Protein AF-A0A4R7T769-F1 (afdb_monomer)

Radius of gyration: 32.28 Å; Cα contacts (8 Å, |Δi|>4): 51; chains: 1; bounding box: 87×48×49 Å

Mean predicted aligned error: 17.09 Å

Structure (mmCIF, N/CA/C/O backbone):
data_AF-A0A4R7T769-F1
#
_entry.id   AF-A0A4R7T769-F1
#
loop_
_atom_site.group_PDB
_atom_site.id
_atom_site.type_symbol
_atom_site.label_atom_id
_atom_site.label_alt_id
_atom_site.label_comp_id
_atom_site.label_asym_id
_atom_site.label_entity_id
_atom_site.label_seq_id
_atom_site.pdbx_PDB_ins_code
_atom_site.Cartn_x
_atom_site.Cartn_y
_atom_site.Cartn_z
_atom_site.occupancy
_atom_site.B_iso_or_equiv
_atom_site.auth_seq_id
_atom_site.auth_comp_id
_atom_site.auth_asym_id
_atom_site.auth_atom_id
_atom_site.pdbx_PDB_model_num
ATOM 1 N N . MET A 1 1 ? -27.543 -17.476 -22.625 1.00 41.81 1 MET A N 1
ATOM 2 C CA . MET A 1 1 ? -28.965 -17.082 -22.550 1.00 41.81 1 MET A CA 1
ATOM 3 C C . MET A 1 1 ? -29.740 -18.233 -21.939 1.00 41.81 1 MET A C 1
ATOM 5 O O . MET A 1 1 ? -29.904 -19.242 -22.608 1.00 41.81 1 MET A O 1
ATOM 9 N N . THR A 1 2 ? -30.211 -18.086 -20.705 1.00 41.41 2 THR A N 1
ATOM 10 C CA . THR A 1 2 ? -31.166 -19.027 -20.103 1.00 41.41 2 THR A CA 1
ATOM 11 C C . THR A 1 2 ? -32.276 -18.185 -19.485 1.00 41.41 2 THR A C 1
ATOM 13 O O . THR A 1 2 ? -32.009 -17.307 -18.665 1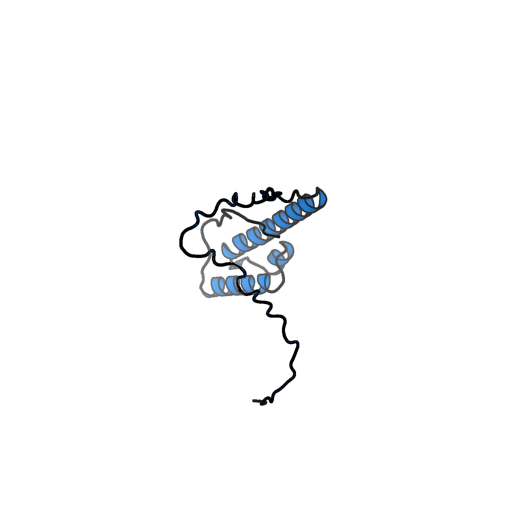.00 41.41 2 THR A O 1
ATOM 16 N N . ARG A 1 3 ? -33.495 -18.351 -20.007 1.00 40.78 3 ARG A N 1
ATOM 17 C CA . ARG A 1 3 ? -34.687 -17.545 -19.704 1.00 40.78 3 ARG A CA 1
ATOM 18 C C . ARG A 1 3 ? -35.350 -18.016 -18.398 1.00 40.78 3 ARG A C 1
ATOM 20 O O . ARG A 1 3 ? -35.393 -19.212 -18.137 1.00 40.78 3 ARG A O 1
ATOM 27 N N . ARG A 1 4 ? -35.886 -17.063 -17.622 1.00 46.41 4 ARG A N 1
ATOM 28 C CA . ARG A 1 4 ? -36.821 -17.256 -16.483 1.00 46.41 4 ARG A CA 1
ATOM 29 C C . ARG A 1 4 ? -38.211 -17.717 -16.965 1.00 46.41 4 ARG A C 1
ATOM 31 O O . ARG A 1 4 ? -38.523 -17.486 -18.135 1.00 46.41 4 ARG A O 1
ATOM 38 N N . PRO A 1 5 ? -39.049 -18.308 -16.086 1.00 51.78 5 PRO A N 1
ATOM 39 C CA . PRO A 1 5 ? -40.203 -17.589 -15.469 1.00 51.78 5 PRO A CA 1
ATOM 40 C C . PRO A 1 5 ? -40.367 -17.913 -13.951 1.00 51.78 5 PRO A C 1
ATOM 42 O O . PRO A 1 5 ? -39.934 -18.973 -13.524 1.00 51.78 5 PRO A O 1
ATOM 45 N N . LEU A 1 6 ? -40.718 -16.996 -13.026 1.00 48.78 6 LEU A N 1
ATOM 46 C CA . LEU A 1 6 ? -41.958 -16.236 -12.694 1.00 48.78 6 LEU A CA 1
ATOM 47 C C . LEU A 1 6 ? -42.895 -16.904 -11.642 1.00 48.78 6 LEU A C 1
ATOM 49 O O . LEU A 1 6 ? -43.434 -17.968 -11.909 1.00 48.78 6 LEU A O 1
ATOM 53 N N . LEU A 1 7 ? -43.167 -16.132 -10.562 1.00 46.25 7 LEU A N 1
ATOM 54 C CA . LEU A 1 7 ? -44.426 -15.984 -9.771 1.00 46.25 7 LEU A CA 1
ATOM 55 C C . LEU A 1 7 ? -44.833 -17.121 -8.799 1.00 46.25 7 LEU A C 1
ATOM 57 O O . LEU A 1 7 ? -44.604 -18.278 -9.095 1.00 46.25 7 LEU A O 1
ATOM 61 N N . ALA A 1 8 ? -45.503 -16.921 -7.652 1.00 38.78 8 ALA A N 1
ATOM 62 C CA . ALA A 1 8 ? -45.973 -15.770 -6.860 1.00 38.78 8 ALA A CA 1
ATOM 63 C C . ALA A 1 8 ? -46.603 -16.294 -5.539 1.00 38.78 8 ALA A C 1
ATOM 65 O O . ALA A 1 8 ? -47.043 -17.438 -5.516 1.00 38.78 8 ALA A O 1
ATOM 66 N N . ALA A 1 9 ? -46.697 -15.448 -4.499 1.00 40.00 9 ALA A N 1
ATOM 67 C CA . ALA A 1 9 ? -47.784 -15.344 -3.490 1.00 40.00 9 ALA A CA 1
ATOM 68 C C . ALA A 1 9 ? -47.310 -14.349 -2.395 1.00 40.00 9 ALA A C 1
ATOM 70 O O . ALA A 1 9 ? -46.237 -14.551 -1.840 1.00 40.00 9 ALA A O 1
ATOM 71 N N . ALA A 1 10 ? -47.886 -13.153 -2.174 1.00 38.09 10 ALA A N 1
ATOM 72 C CA . ALA A 1 10 ? -49.229 -12.830 -1.643 1.00 38.09 10 ALA A CA 1
ATOM 73 C C . ALA A 1 10 ? -49.473 -13.531 -0.285 1.00 38.09 10 ALA A C 1
ATOM 75 O O . ALA A 1 10 ? -49.272 -14.730 -0.199 1.00 38.09 10 ALA A O 1
ATOM 76 N N . ALA A 1 11 ? -49.905 -12.928 0.823 1.00 42.16 11 ALA A N 1
ATOM 77 C CA . ALA A 1 11 ? -50.527 -11.647 1.147 1.00 42.16 11 ALA A CA 1
ATOM 78 C C . ALA A 1 11 ? -50.520 -11.488 2.689 1.00 42.16 11 ALA A C 1
ATOM 80 O O . ALA A 1 11 ? -50.334 -12.486 3.375 1.00 42.16 11 ALA A O 1
ATOM 81 N N . LEU A 1 12 ? -50.769 -10.279 3.211 1.00 38.53 12 LEU A N 1
ATOM 82 C CA . LEU A 1 12 ? -51.381 -9.960 4.524 1.00 38.53 12 LEU A CA 1
ATOM 83 C C . LEU A 1 12 ? -51.547 -8.419 4.549 1.00 38.53 12 LEU A C 1
ATOM 85 O O . LEU A 1 12 ? -50.619 -7.691 4.877 1.00 38.53 12 LEU A O 1
ATOM 89 N N . SER A 1 13 ? -52.525 -7.844 3.849 1.00 39.16 13 SER A N 1
ATOM 90 C CA . SER A 1 13 ? -53.910 -7.596 4.286 1.00 39.16 13 SER A CA 1
ATOM 91 C C . SER A 1 13 ? -54.049 -6.833 5.613 1.00 39.16 13 SER A C 1
ATOM 93 O O . SER A 1 13 ? -54.017 -7.421 6.682 1.00 39.16 13 SER A O 1
ATOM 95 N N . ALA A 1 14 ? -54.311 -5.529 5.450 1.00 44.12 14 ALA A N 1
ATOM 96 C CA . ALA A 1 14 ? -55.322 -4.718 6.136 1.00 44.12 14 ALA A CA 1
ATOM 97 C C . ALA A 1 14 ? -55.261 -4.530 7.664 1.00 44.12 14 ALA A C 1
ATOM 99 O O . ALA A 1 14 ? -55.584 -5.430 8.424 1.00 44.12 14 ALA A O 1
ATOM 100 N N . LEU A 1 15 ? -55.074 -3.269 8.075 1.00 47.72 15 LEU A N 1
ATOM 101 C CA . LEU A 1 15 ? -55.972 -2.584 9.017 1.00 47.72 15 LEU A CA 1
ATOM 102 C C . LEU A 1 15 ? -55.845 -1.064 8.828 1.00 47.72 15 LEU A C 1
ATOM 104 O O . LEU A 1 15 ? -55.078 -0.368 9.485 1.00 47.72 15 LEU A O 1
ATOM 108 N N . LEU A 1 16 ? -56.615 -0.562 7.860 1.00 49.88 16 LEU A N 1
ATOM 109 C CA . LEU A 1 16 ? -57.055 0.826 7.811 1.00 49.88 16 LEU A CA 1
ATOM 110 C C . LEU A 1 16 ? -58.120 1.005 8.896 1.00 49.88 16 LEU A C 1
ATOM 112 O O . LEU A 1 16 ? -59.242 0.534 8.737 1.00 49.88 16 LEU A O 1
ATOM 116 N N . THR A 1 17 ? -57.800 1.726 9.964 1.00 53.75 17 THR A N 1
ATOM 117 C CA . THR A 1 17 ? -58.817 2.396 10.782 1.00 53.75 17 THR A CA 1
ATOM 118 C C . THR A 1 17 ? -58.574 3.890 10.699 1.00 53.75 17 THR A C 1
ATOM 120 O O . THR A 1 17 ? -57.984 4.507 11.582 1.00 53.75 17 THR A O 1
ATOM 123 N N . LEU A 1 18 ? -59.029 4.461 9.585 1.00 41.00 18 LEU A N 1
ATOM 124 C CA . LEU A 1 18 ? -59.339 5.876 9.483 1.00 41.00 18 LEU A CA 1
ATOM 125 C C . LEU A 1 18 ? -60.549 6.112 10.398 1.00 41.00 18 LEU A C 1
ATOM 127 O O . LEU A 1 18 ? -61.693 5.932 9.983 1.00 41.00 18 LEU A O 1
ATOM 131 N N . THR A 1 19 ? -60.310 6.424 11.671 1.00 48.88 19 THR A N 1
ATOM 132 C CA . THR A 1 19 ? -61.377 6.892 12.557 1.00 48.88 19 THR A CA 1
ATOM 133 C C . THR A 1 19 ? -61.815 8.256 12.047 1.00 48.88 19 THR A C 1
ATOM 135 O O . THR A 1 19 ? -61.151 9.270 12.264 1.00 48.88 19 THR A O 1
ATOM 138 N N . ALA A 1 20 ? -62.906 8.237 11.288 1.00 43.34 20 ALA A N 1
ATOM 139 C CA . ALA A 1 20 ? -63.618 9.408 10.832 1.00 43.34 20 ALA A CA 1
ATOM 140 C C . ALA A 1 20 ? -63.965 10.318 12.017 1.00 43.34 20 ALA A C 1
ATOM 142 O O . ALA A 1 20 ? -64.335 9.864 13.100 1.00 43.34 20 ALA A O 1
ATOM 143 N N . CYS A 1 21 ? -63.828 11.614 11.763 1.00 40.50 21 CYS A N 1
ATOM 144 C CA . CYS A 1 21 ? -64.146 12.729 12.632 1.00 40.50 21 CYS A CA 1
ATOM 145 C C . CYS A 1 21 ? -65.509 12.565 13.320 1.00 40.50 21 CYS A C 1
ATOM 147 O O . CYS A 1 21 ? -66.554 12.732 12.692 1.00 40.50 21 CYS A O 1
ATOM 149 N N . THR A 1 22 ? -65.516 12.324 14.628 1.00 49.84 22 THR A N 1
ATOM 150 C CA . THR A 1 22 ? -66.691 12.597 15.456 1.00 49.84 22 THR A CA 1
ATOM 151 C C . THR A 1 22 ? -66.565 13.997 16.037 1.00 49.84 22 THR A C 1
ATOM 153 O O . THR A 1 22 ? -65.742 14.228 16.919 1.00 49.84 22 THR A O 1
ATOM 156 N N . GLY A 1 23 ? -67.408 14.914 15.556 1.00 49.62 23 GLY A N 1
ATOM 157 C CA . GLY A 1 23 ? -67.742 16.141 16.279 1.00 49.62 23 GLY A CA 1
ATOM 158 C C . GLY A 1 23 ? -67.350 17.435 15.576 1.00 49.62 23 GLY A C 1
ATOM 159 O O . GLY A 1 23 ? -66.465 18.146 16.037 1.00 49.62 23 GLY A O 1
ATOM 160 N N . SER A 1 24 ? -68.051 17.794 14.499 1.00 47.53 24 SER A N 1
ATOM 161 C CA . SER A 1 24 ? -68.157 19.209 14.128 1.00 47.53 24 SER A CA 1
ATOM 162 C C . SER A 1 24 ? -69.125 19.893 15.104 1.00 47.53 24 SER A C 1
ATOM 164 O O . SER A 1 24 ? -70.268 19.438 15.208 1.00 47.53 24 SER A O 1
ATOM 166 N N . PRO A 1 25 ? -68.726 20.956 15.825 1.00 56.22 25 PRO A N 1
ATOM 167 C CA . PRO A 1 25 ? -69.676 21.741 16.603 1.00 56.22 25 PRO A CA 1
ATOM 168 C C . PRO A 1 25 ? -70.661 22.439 15.656 1.00 56.22 25 PRO A C 1
ATOM 170 O O . PRO A 1 25 ? -70.304 22.832 14.541 1.00 56.22 25 PRO A O 1
ATOM 173 N N . LYS A 1 26 ? -71.921 22.575 16.086 1.00 58.03 26 LYS A N 1
ATOM 174 C CA . LYS A 1 26 ? -72.920 23.380 15.369 1.00 58.03 26 LYS A CA 1
ATOM 175 C C . LYS A 1 26 ? -72.359 24.789 15.162 1.00 58.03 26 LYS A C 1
ATOM 177 O O . LYS A 1 26 ? -71.757 25.357 16.069 1.00 58.03 26 LYS A O 1
ATOM 182 N N . ALA A 1 27 ? -72.562 25.344 13.968 1.00 43.22 27 ALA A N 1
ATOM 183 C CA . ALA A 1 27 ? -72.134 26.698 13.644 1.00 43.22 27 ALA A CA 1
ATOM 184 C C . ALA A 1 27 ? -72.684 27.692 14.684 1.00 43.22 27 ALA A C 1
ATOM 186 O O . ALA A 1 27 ? -73.899 27.849 14.795 1.00 43.22 27 ALA A O 1
ATOM 187 N N . GLY A 1 28 ? -71.789 28.327 15.450 1.00 49.91 28 GLY A N 1
ATOM 188 C CA . GLY A 1 28 ? -72.128 29.396 16.395 1.00 49.91 28 GLY A CA 1
ATOM 189 C C . GLY A 1 28 ? -71.491 29.315 17.786 1.00 49.91 28 GLY A C 1
ATOM 190 O O . GLY A 1 28 ? -71.484 30.334 18.468 1.00 49.91 28 GLY A O 1
ATOM 191 N N . GLU A 1 29 ? -70.925 28.181 18.214 1.00 55.16 29 GLU A N 1
ATOM 192 C CA . GLU A 1 29 ? -70.283 28.092 19.539 1.00 55.16 29 GLU A CA 1
ATOM 193 C C . GLU A 1 29 ? -68.746 28.191 19.476 1.00 55.16 29 GLU A C 1
ATOM 195 O O . GLU A 1 29 ? -68.114 27.484 18.684 1.00 55.16 29 GLU A O 1
ATOM 200 N N . PRO A 1 30 ? -68.111 29.040 20.312 1.00 52.59 30 PRO A N 1
ATOM 201 C CA . PRO A 1 30 ? -66.661 29.070 20.442 1.00 52.59 30 PRO A CA 1
ATOM 202 C C . PRO A 1 30 ? -66.155 27.810 21.160 1.00 52.59 30 PRO A C 1
ATOM 204 O O . PRO A 1 30 ? -66.622 27.443 22.235 1.00 52.59 30 PRO A O 1
ATOM 207 N N . ASN A 1 31 ? -65.175 27.149 20.548 1.00 57.16 31 ASN A N 1
ATOM 208 C CA . ASN A 1 31 ? -64.560 25.916 21.031 1.00 57.16 31 ASN A CA 1
ATOM 209 C C . ASN A 1 31 ? -63.675 26.222 22.261 1.00 57.16 31 ASN A C 1
ATOM 211 O O . ASN A 1 31 ? -62.671 26.918 22.131 1.00 57.16 31 ASN A O 1
ATOM 215 N N . THR A 1 32 ? -64.047 25.747 23.455 1.00 54.16 32 THR A N 1
ATOM 216 C CA . THR A 1 32 ? -63.365 26.057 24.735 1.00 54.16 32 THR A CA 1
ATOM 217 C C . THR A 1 32 ? -62.352 25.000 25.185 1.00 54.16 32 THR A C 1
ATOM 219 O O . THR A 1 32 ? -61.873 25.045 26.317 1.00 54.16 32 THR A O 1
ATOM 222 N N . THR A 1 33 ? -61.991 24.044 24.327 1.00 63.22 33 THR A N 1
ATOM 223 C CA . THR A 1 33 ? -61.083 22.954 24.716 1.00 63.22 33 THR A CA 1
ATOM 224 C C . THR A 1 33 ? -59.630 23.452 24.797 1.00 63.22 33 THR A C 1
ATOM 226 O O . THR A 1 33 ? -59.111 23.935 23.787 1.00 63.22 33 THR A O 1
ATOM 229 N N . PRO A 1 34 ? -58.938 23.327 25.950 1.00 60.44 34 PRO A N 1
ATOM 230 C CA . PRO A 1 34 ? -57.508 23.618 26.040 1.00 60.44 34 PRO A CA 1
ATOM 231 C C . PRO A 1 34 ? -56.715 22.694 25.102 1.00 60.44 34 PRO A C 1
ATOM 233 O O . PRO A 1 34 ? -57.056 21.513 24.995 1.00 60.44 34 PRO A O 1
ATOM 236 N N . PRO A 1 35 ? -55.657 23.179 24.428 1.00 63.88 35 PRO A N 1
ATOM 237 C CA . PRO A 1 35 ? -54.845 22.321 23.577 1.00 63.88 35 PRO A CA 1
ATOM 238 C C . PRO A 1 35 ? -54.190 21.207 24.416 1.00 63.88 35 PRO A C 1
ATOM 240 O O . PRO A 1 35 ? -53.757 21.467 25.542 1.00 63.88 35 PRO A O 1
ATOM 243 N N . PRO A 1 36 ? -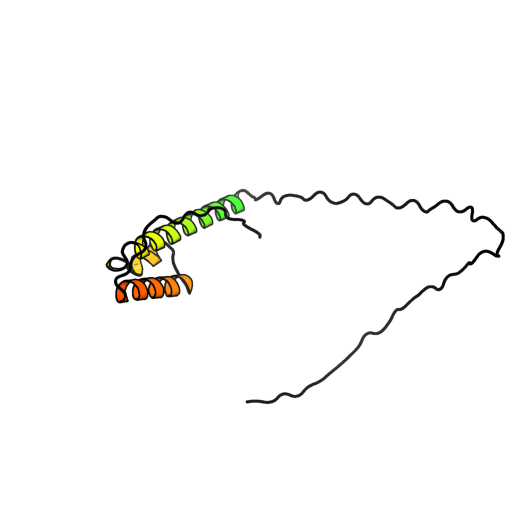54.104 19.970 23.897 1.00 60.72 36 PRO A N 1
ATOM 244 C CA . PRO A 1 36 ? -53.433 18.883 24.596 1.00 60.72 36 PRO A CA 1
ATOM 245 C C . PRO A 1 36 ? -51.949 19.217 24.780 1.00 60.72 36 PRO A C 1
ATOM 247 O O . PRO A 1 36 ? -51.245 19.518 23.817 1.00 60.72 36 PRO A O 1
ATOM 250 N N . SER A 1 37 ? -51.473 19.154 26.024 1.00 58.06 37 SER A N 1
ATOM 251 C CA . SER A 1 37 ? -50.058 19.306 26.357 1.00 58.06 37 SER A CA 1
ATOM 252 C C . SER A 1 37 ? -49.263 18.159 25.735 1.00 58.06 37 SER A C 1
ATOM 254 O O . SER A 1 37 ? -49.375 17.009 26.162 1.00 58.06 37 SER A O 1
ATOM 256 N N . THR A 1 38 ? -48.463 18.452 24.714 1.00 64.31 38 THR A N 1
ATOM 257 C CA . THR A 1 38 ? -47.536 17.490 24.117 1.00 64.31 38 THR A CA 1
ATOM 258 C C . THR A 1 38 ? -46.432 17.153 25.126 1.00 64.31 38 THR A C 1
ATOM 260 O O . THR A 1 38 ? -45.765 18.070 25.610 1.00 64.31 38 THR A O 1
ATOM 263 N N . PRO A 1 39 ? -46.185 15.872 25.454 1.00 65.44 39 PRO A N 1
ATOM 264 C CA . PRO A 1 39 ? -45.024 15.505 26.251 1.00 65.44 39 PRO A CA 1
ATOM 265 C C . PRO A 1 39 ? -43.751 15.777 25.441 1.00 65.44 39 PRO A C 1
ATOM 267 O O . PRO A 1 39 ? -43.525 15.181 24.386 1.00 65.44 39 PRO A O 1
ATOM 270 N N . THR A 1 40 ? -42.904 16.683 25.927 1.00 61.28 40 THR A N 1
ATOM 271 C CA . THR A 1 40 ? -41.551 16.882 25.402 1.00 61.28 40 THR A CA 1
ATOM 272 C C . THR A 1 40 ? -40.731 15.639 25.724 1.00 61.28 40 THR A C 1
ATOM 274 O O . THR A 1 40 ? -40.271 15.445 26.846 1.00 61.28 40 THR A O 1
ATOM 277 N N . THR A 1 41 ? -40.568 14.760 24.737 1.00 66.62 41 THR A N 1
ATOM 278 C CA . THR A 1 41 ? -39.616 13.650 24.842 1.00 66.62 41 THR A CA 1
ATOM 279 C C . THR A 1 41 ? -38.210 14.253 24.836 1.00 66.62 41 THR A C 1
ATOM 281 O O . THR A 1 41 ? -37.905 15.015 23.912 1.00 66.62 41 THR A O 1
ATOM 284 N N . PRO A 1 42 ? -37.348 13.982 25.833 1.00 67.94 42 PRO A N 1
ATOM 285 C CA . PRO A 1 42 ? -35.972 14.449 25.780 1.00 67.94 42 PRO A CA 1
ATOM 286 C C . PRO A 1 42 ? -35.298 13.828 24.555 1.00 67.94 42 PRO A C 1
ATOM 288 O O . PRO A 1 42 ? -35.290 12.609 24.386 1.00 67.94 42 PRO A O 1
ATOM 291 N N . SER A 1 43 ? -34.760 14.677 23.679 1.00 70.62 43 SER A N 1
ATOM 292 C CA . SER A 1 43 ? -33.941 14.214 22.562 1.00 70.62 43 SER A CA 1
ATOM 293 C C . SER A 1 43 ? -32.731 13.474 23.139 1.00 70.62 43 SER A C 1
ATOM 295 O O . SER A 1 43 ? -32.033 14.062 23.971 1.00 70.62 43 SER A O 1
ATOM 297 N N . PRO A 1 44 ? -32.452 12.220 22.734 1.00 67.00 44 PRO A N 1
ATOM 298 C CA . PRO A 1 44 ? -31.255 11.532 23.190 1.00 67.00 44 PRO A CA 1
ATOM 299 C C . PRO A 1 44 ? -30.039 12.362 22.782 1.00 67.00 44 PRO A C 1
ATOM 301 O O . PRO A 1 44 ? -29.891 12.754 21.622 1.00 67.00 44 PRO A O 1
ATOM 304 N N . THR A 1 45 ? -29.191 12.689 23.753 1.00 69.25 45 THR A N 1
ATOM 305 C CA . THR A 1 45 ? -27.917 13.348 23.477 1.00 69.25 45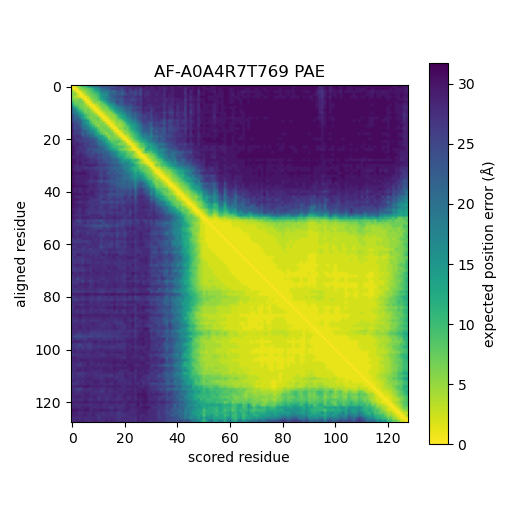 THR A CA 1
ATOM 306 C C . THR A 1 45 ? -27.050 12.377 22.673 1.00 69.25 45 THR A C 1
ATOM 308 O O . THR A 1 45 ? -26.922 11.218 23.084 1.00 69.25 45 THR A O 1
ATOM 311 N N . PRO A 1 46 ? -26.455 12.800 21.542 1.00 65.00 46 PRO A N 1
ATOM 312 C CA . PRO A 1 46 ? -25.529 11.959 20.800 1.00 65.00 46 PRO A CA 1
ATOM 313 C C . PRO A 1 46 ? -24.403 11.520 21.734 1.00 65.00 46 PRO A C 1
ATOM 315 O O . PRO A 1 46 ? -23.638 12.341 22.236 1.00 65.00 46 PRO A O 1
ATOM 318 N N . SER A 1 47 ? -24.342 10.223 22.015 1.00 66.31 47 SER A N 1
ATOM 319 C CA . SER A 1 47 ? -23.255 9.644 22.793 1.00 66.31 47 SER A CA 1
ATOM 320 C C . SER A 1 47 ? -22.114 9.386 21.823 1.00 66.31 47 SER A C 1
ATOM 322 O O . SER A 1 47 ? -22.262 8.578 20.907 1.00 66.31 47 SER A O 1
ATOM 324 N N . THR A 1 48 ? -20.994 10.085 21.979 1.00 67.75 48 THR A N 1
ATOM 325 C CA . THR A 1 48 ? -19.785 9.733 21.233 1.00 67.75 48 THR A CA 1
ATOM 326 C C . THR A 1 48 ? -19.364 8.334 21.685 1.00 67.75 48 THR A C 1
ATOM 328 O O . THR A 1 48 ? -19.180 8.144 22.892 1.00 67.75 48 THR A O 1
ATOM 331 N N . PRO A 1 49 ? -19.219 7.349 20.782 1.00 67.06 49 PRO A N 1
ATOM 332 C CA . PRO A 1 49 ? -18.693 6.052 21.175 1.00 67.06 49 PRO A CA 1
ATOM 333 C C . PRO A 1 49 ? -17.295 6.259 21.767 1.00 67.06 49 PRO A C 1
ATOM 335 O O . PRO A 1 49 ? -16.425 6.879 21.151 1.00 67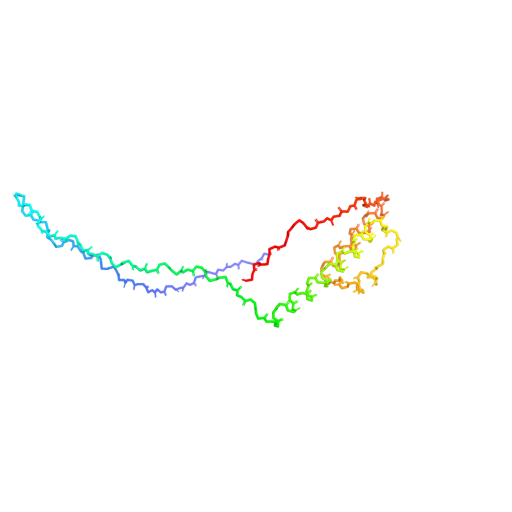.06 49 PRO A O 1
ATOM 338 N N . SER A 1 50 ? -17.105 5.800 23.002 1.00 80.19 50 SER A N 1
ATOM 339 C CA . SER A 1 50 ? -15.802 5.790 23.657 1.00 80.19 50 SER A CA 1
ATOM 340 C C . SER A 1 50 ? -15.176 4.426 23.411 1.00 80.19 50 SER A C 1
ATOM 342 O O . SER A 1 50 ? -15.756 3.411 23.788 1.00 80.19 50 SER A O 1
ATOM 344 N N . TRP A 1 51 ? -14.026 4.409 22.736 1.00 86.38 51 TRP A N 1
ATOM 345 C CA . TRP A 1 51 ? -13.280 3.179 22.494 1.00 86.38 51 TRP A CA 1
ATOM 346 C C . TRP A 1 51 ? -12.793 2.582 23.809 1.00 86.38 51 TRP A C 1
ATOM 348 O O . TRP A 1 51 ? -12.245 3.287 24.662 1.00 86.38 51 TRP A O 1
ATOM 358 N N . THR A 1 52 ? -12.929 1.268 23.936 1.00 92.81 52 THR A N 1
ATOM 359 C CA . THR A 1 52 ? -12.220 0.507 24.965 1.00 92.81 52 THR A CA 1
ATOM 360 C C . THR A 1 52 ? -10.701 0.600 24.746 1.00 92.81 52 THR A C 1
ATOM 362 O O . THR A 1 52 ? -10.241 0.864 23.624 1.00 92.81 52 THR A O 1
ATOM 365 N N . PRO A 1 53 ? -9.878 0.381 25.788 1.00 93.25 53 PRO A N 1
ATOM 366 C CA . PRO A 1 53 ? -8.423 0.341 25.639 1.00 93.25 53 PRO A CA 1
ATOM 367 C C . PRO A 1 53 ? -7.951 -0.665 24.577 1.00 93.25 53 PRO A C 1
ATOM 369 O O . PRO A 1 53 ? -7.029 -0.374 23.810 1.00 93.25 53 PRO A O 1
ATOM 372 N N . GLU A 1 54 ? -8.608 -1.821 24.489 1.00 93.38 54 GLU A N 1
ATOM 373 C CA . GLU A 1 54 ? -8.314 -2.879 23.523 1.00 93.38 54 GLU A CA 1
ATOM 374 C C . GLU A 1 54 ? -8.613 -2.432 22.085 1.00 93.38 54 GLU A C 1
ATOM 376 O O . GLU A 1 54 ? -7.783 -2.619 21.189 1.00 93.38 54 GLU A O 1
ATOM 381 N N . GLU A 1 55 ? -9.759 -1.785 21.857 1.00 92.56 55 GLU A N 1
ATOM 382 C CA . GLU A 1 55 ? -10.114 -1.221 20.549 1.00 92.56 55 GLU A CA 1
ATOM 383 C C . GLU A 1 55 ? -9.137 -0.119 20.142 1.00 92.56 55 GLU A C 1
ATOM 385 O O . GLU A 1 55 ? -8.657 -0.097 19.006 1.00 92.56 55 GLU A O 1
ATOM 390 N N . GLN A 1 56 ? -8.761 0.759 21.072 1.00 92.31 56 GLN A N 1
ATOM 391 C CA . GLN A 1 56 ? -7.797 1.821 20.803 1.00 92.31 56 GLN A CA 1
ATOM 392 C C . GLN A 1 56 ? -6.412 1.257 20.437 1.00 92.31 56 GLN A C 1
ATOM 394 O O . GLN A 1 56 ? -5.746 1.771 19.524 1.00 92.31 56 GLN A O 1
ATOM 399 N N . ALA A 1 57 ? -5.980 0.180 21.098 1.00 94.12 57 ALA A N 1
ATOM 400 C CA . ALA A 1 57 ? -4.745 -0.524 20.764 1.00 94.12 57 ALA A CA 1
ATOM 401 C C . ALA A 1 57 ? -4.823 -1.169 19.370 1.00 94.12 57 ALA A C 1
ATOM 403 O O . ALA A 1 57 ? -3.892 -1.025 18.570 1.00 94.12 57 ALA A O 1
ATOM 404 N N . ALA A 1 58 ? -5.949 -1.806 19.036 1.00 94.56 58 ALA A N 1
ATOM 405 C CA . ALA A 1 58 ? -6.178 -2.396 17.719 1.00 94.56 58 ALA A CA 1
ATOM 406 C C . ALA A 1 58 ? -6.183 -1.335 16.606 1.00 94.56 58 ALA A C 1
ATOM 408 O O . ALA A 1 58 ? -5.514 -1.513 15.584 1.00 94.56 58 ALA A O 1
ATOM 409 N N . ILE A 1 59 ? -6.853 -0.199 16.822 1.00 91.62 59 ILE A N 1
ATOM 410 C CA . ILE A 1 59 ? -6.864 0.942 15.895 1.00 91.62 59 ILE A CA 1
ATOM 411 C C . ILE A 1 59 ? -5.444 1.476 15.693 1.00 91.62 59 ILE A C 1
ATOM 413 O O . ILE A 1 59 ? -5.031 1.738 14.562 1.00 91.62 59 ILE A O 1
ATOM 417 N N . THR A 1 60 ? -4.673 1.621 16.771 1.00 92.25 60 THR A N 1
ATOM 418 C CA . THR A 1 60 ? -3.287 2.107 16.705 1.00 92.25 60 THR A CA 1
ATOM 419 C C . THR A 1 60 ? -2.400 1.145 15.914 1.00 92.25 60 THR A C 1
ATOM 421 O O . THR A 1 60 ? -1.663 1.569 15.018 1.00 92.25 60 THR A O 1
ATOM 424 N N . ALA A 1 61 ? -2.519 -0.159 16.170 1.00 93.88 61 ALA A N 1
ATOM 425 C CA . ALA A 1 61 ? -1.799 -1.186 15.425 1.00 93.88 61 ALA A CA 1
ATOM 426 C C . ALA A 1 61 ? -2.196 -1.200 13.938 1.00 93.88 61 ALA A C 1
ATOM 428 O O . ALA A 1 61 ? -1.326 -1.277 13.068 1.00 93.88 61 ALA A O 1
ATOM 429 N N . ALA A 1 62 ? -3.490 -1.075 13.631 1.00 93.75 62 ALA A N 1
ATOM 430 C CA . ALA A 1 62 ? -3.991 -1.017 12.261 1.00 93.75 62 ALA A CA 1
ATOM 431 C C . ALA A 1 62 ? -3.464 0.217 11.514 1.00 93.75 62 ALA A C 1
ATOM 433 O O . ALA A 1 62 ? -2.961 0.084 10.397 1.00 93.75 62 ALA A O 1
ATOM 434 N N . LYS A 1 63 ? -3.492 1.397 12.148 1.00 92.12 63 LYS A N 1
ATOM 435 C CA . LYS A 1 63 ? -2.921 2.633 11.590 1.00 92.12 63 LYS A CA 1
ATOM 436 C C . LYS A 1 63 ? -1.434 2.473 11.286 1.00 92.12 63 LYS A C 1
ATOM 438 O O . LYS A 1 63 ? -1.015 2.807 10.185 1.00 92.12 63 LYS A O 1
ATOM 443 N N . SER A 1 64 ? -0.663 1.913 12.218 1.00 92.62 64 SER A N 1
ATOM 444 C CA . SER A 1 64 ? 0.777 1.682 12.041 1.00 92.62 64 SER A CA 1
ATOM 445 C C . SER A 1 64 ? 1.091 0.732 10.874 1.00 92.62 64 SER A C 1
ATOM 447 O O . SER A 1 64 ? 1.969 0.997 10.047 1.00 92.62 64 SER A O 1
ATOM 449 N N . ARG A 1 65 ? 0.329 -0.362 10.743 1.00 93.88 65 ARG A N 1
ATOM 450 C CA . ARG A 1 65 ? 0.464 -1.292 9.608 1.00 93.88 65 ARG A CA 1
ATOM 451 C C . ARG A 1 65 ? 0.124 -0.611 8.288 1.00 93.88 65 ARG A C 1
ATOM 453 O O . ARG A 1 65 ? 0.863 -0.752 7.317 1.00 93.88 65 ARG A O 1
ATOM 460 N N . TYR A 1 66 ? -0.962 0.157 8.265 1.00 93.00 66 TYR A N 1
ATOM 461 C CA . TYR A 1 66 ? -1.383 0.894 7.081 1.00 93.00 66 TYR A CA 1
ATOM 462 C C . TYR A 1 66 ? -0.331 1.923 6.645 1.00 93.00 66 TYR A C 1
ATOM 464 O O . TYR A 1 66 ? 0.053 1.937 5.477 1.00 93.00 66 TYR A O 1
ATOM 472 N N . THR A 1 67 ? 0.188 2.747 7.560 1.00 92.69 67 THR A N 1
ATOM 473 C CA . THR A 1 67 ? 1.206 3.757 7.222 1.00 92.69 67 THR A CA 1
ATOM 474 C C . THR A 1 67 ? 2.493 3.117 6.711 1.00 92.69 67 THR A C 1
ATOM 476 O O . THR A 1 67 ? 3.042 3.587 5.716 1.00 92.69 67 THR A O 1
ATOM 479 N N . THR A 1 68 ? 2.927 2.009 7.314 1.00 94.69 68 THR A N 1
ATOM 480 C CA . THR A 1 68 ? 4.096 1.240 6.856 1.00 94.69 68 THR A CA 1
ATOM 481 C C . THR A 1 68 ? 3.895 0.707 5.436 1.00 94.69 68 THR A C 1
ATOM 483 O O . THR A 1 68 ? 4.743 0.917 4.565 1.00 94.69 68 THR A O 1
ATOM 486 N N . ALA A 1 69 ? 2.744 0.082 5.171 1.00 95.75 69 ALA A N 1
ATOM 487 C CA . ALA A 1 69 ? 2.415 -0.446 3.852 1.00 95.75 69 ALA A CA 1
ATOM 488 C C . ALA A 1 69 ? 2.383 0.666 2.793 1.00 95.75 69 ALA A C 1
ATOM 490 O O . ALA A 1 69 ? 2.977 0.516 1.723 1.00 95.75 69 ALA A O 1
ATOM 491 N N . ARG A 1 70 ? 1.753 1.808 3.108 1.00 94.50 70 ARG A N 1
ATOM 492 C CA . ARG A 1 70 ? 1.677 2.974 2.215 1.00 94.50 70 ARG A CA 1
ATOM 493 C C . ARG A 1 70 ? 3.037 3.610 1.953 1.00 94.50 70 ARG A C 1
ATOM 495 O O . ARG A 1 70 ? 3.304 3.963 0.810 1.00 94.50 70 ARG A O 1
ATOM 502 N N . ALA A 1 71 ? 3.896 3.719 2.963 1.00 94.06 71 ALA A N 1
ATOM 503 C CA . ALA A 1 71 ? 5.242 4.259 2.795 1.00 94.06 71 ALA A CA 1
ATOM 504 C C . ALA A 1 71 ? 6.075 3.406 1.826 1.00 94.06 71 ALA A C 1
ATOM 506 O O . ALA A 1 71 ? 6.734 3.949 0.941 1.00 94.06 71 ALA A O 1
ATOM 507 N N . ALA A 1 72 ? 5.989 2.076 1.931 1.00 96.25 72 ALA A N 1
ATOM 508 C CA . ALA A 1 72 ? 6.677 1.175 1.008 1.00 96.25 72 ALA A CA 1
ATOM 509 C C . ALA A 1 72 ? 6.190 1.332 -0.442 1.00 96.25 72 ALA A C 1
ATOM 511 O O . ALA A 1 72 ? 7.004 1.312 -1.362 1.00 96.25 72 ALA A O 1
ATOM 512 N N . VAL A 1 73 ? 4.886 1.548 -0.648 1.00 96.25 73 VAL A N 1
ATOM 513 C CA . VAL A 1 73 ? 4.333 1.857 -1.977 1.00 96.25 73 VAL A CA 1
ATOM 514 C C . 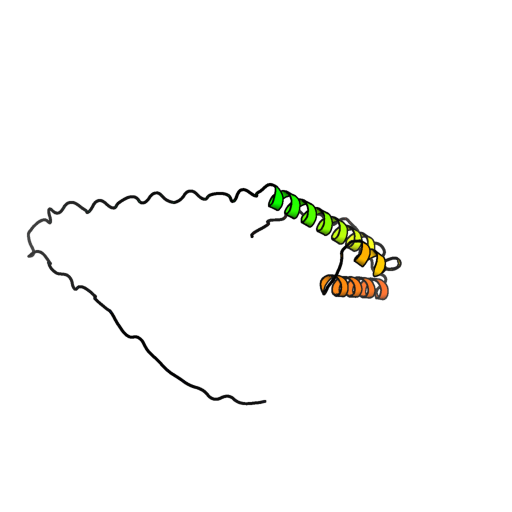VAL A 1 73 ? 4.881 3.183 -2.504 1.00 96.25 73 VAL A C 1
ATOM 516 O O . VAL A 1 73 ? 5.324 3.237 -3.645 1.00 96.25 73 VAL A O 1
ATOM 519 N N . SER A 1 74 ? 4.921 4.238 -1.685 1.00 94.94 74 SER A N 1
ATOM 520 C CA . SER A 1 74 ? 5.486 5.529 -2.103 1.00 94.94 74 SER A CA 1
ATOM 521 C C . SER A 1 74 ? 6.960 5.414 -2.505 1.00 94.94 74 SER A C 1
ATOM 523 O O . SER A 1 74 ? 7.374 5.993 -3.506 1.00 94.94 74 SER A O 1
ATOM 525 N N . VAL A 1 75 ? 7.756 4.638 -1.761 1.00 95.25 75 VAL A N 1
ATOM 526 C CA . VAL A 1 75 ? 9.156 4.353 -2.122 1.00 95.25 75 VAL A CA 1
ATOM 527 C C . VAL A 1 75 ? 9.231 3.587 -3.443 1.00 95.25 75 VAL A C 1
ATOM 529 O O . VAL A 1 75 ? 10.012 3.956 -4.317 1.00 95.25 75 VAL A O 1
ATOM 532 N N . ALA A 1 76 ? 8.394 2.562 -3.616 1.00 96.88 76 ALA A N 1
ATOM 533 C CA . ALA A 1 76 ? 8.349 1.773 -4.841 1.00 96.88 76 ALA A CA 1
ATOM 534 C C . ALA A 1 76 ? 7.986 2.618 -6.071 1.00 96.88 76 ALA A C 1
ATOM 536 O O . ALA A 1 76 ? 8.575 2.430 -7.125 1.00 96.88 76 ALA A O 1
ATOM 537 N N . LEU A 1 77 ? 7.064 3.574 -5.948 1.00 95.81 77 LEU A N 1
ATOM 538 C CA . LEU A 1 77 ? 6.657 4.427 -7.069 1.00 95.81 77 LEU A CA 1
ATOM 539 C C . LEU A 1 77 ? 7.661 5.550 -7.376 1.00 95.81 77 LEU A C 1
ATOM 541 O O . LEU A 1 77 ? 7.690 6.050 -8.501 1.00 95.81 77 LEU A O 1
ATOM 545 N N . ARG A 1 78 ? 8.507 5.929 -6.410 1.00 95.75 78 ARG A N 1
ATOM 546 C CA . ARG A 1 78 ? 9.631 6.863 -6.609 1.00 95.75 78 ARG A CA 1
ATOM 547 C C . ARG A 1 78 ? 10.821 6.230 -7.325 1.00 95.75 78 ARG A C 1
ATOM 549 O O . ARG A 1 78 ? 11.521 6.923 -8.054 1.00 95.75 78 ARG A O 1
ATOM 556 N N . ASP A 1 79 ? 11.050 4.935 -7.124 1.00 95.75 79 ASP A N 1
ATOM 557 C CA . ASP A 1 79 ? 12.071 4.170 -7.847 1.00 95.75 79 ASP A CA 1
ATOM 558 C C . ASP A 1 79 ? 11.497 2.821 -8.318 1.00 95.75 79 ASP A C 1
ATOM 560 O O . ASP A 1 79 ? 11.821 1.767 -7.753 1.00 95.75 79 ASP A O 1
ATOM 564 N N . PRO A 1 80 ? 10.636 2.831 -9.360 1.00 96.31 80 PRO A N 1
ATOM 565 C CA . PRO A 1 80 ? 9.950 1.627 -9.820 1.00 96.31 80 PRO A CA 1
ATOM 566 C C . PRO A 1 80 ? 10.914 0.511 -10.194 1.00 96.31 80 PRO A C 1
ATOM 568 O O . PRO A 1 80 ? 10.622 -0.649 -9.928 1.00 96.31 80 PRO A O 1
ATOM 571 N N . ARG A 1 81 ? 12.098 0.836 -10.728 1.00 95.56 81 ARG A N 1
ATOM 572 C CA . ARG A 1 81 ? 13.107 -0.150 -11.153 1.00 95.56 81 ARG A CA 1
ATOM 573 C C . ARG A 1 81 ? 13.695 -0.963 -10.001 1.00 95.56 81 ARG A C 1
ATOM 575 O O . ARG A 1 81 ? 14.186 -2.063 -10.236 1.00 95.56 81 ARG A O 1
ATOM 582 N N . LYS A 1 82 ? 13.669 -0.437 -8.774 1.00 95.50 82 LYS A N 1
ATOM 583 C CA . LYS A 1 82 ? 14.125 -1.150 -7.568 1.00 95.50 82 LYS A CA 1
ATOM 584 C C . LYS A 1 82 ? 12.982 -1.758 -6.760 1.00 95.50 82 LYS A C 1
ATOM 586 O O . LYS A 1 82 ? 13.233 -2.419 -5.750 1.00 95.50 82 LYS A O 1
ATOM 591 N N . ALA A 1 83 ? 11.736 -1.530 -7.164 1.00 96.81 83 ALA A N 1
ATOM 592 C CA . ALA A 1 83 ? 10.588 -2.068 -6.464 1.00 96.81 83 ALA A CA 1
ATOM 593 C C . ALA A 1 83 ? 10.500 -3.588 -6.652 1.00 96.81 83 ALA A C 1
ATOM 595 O O . ALA A 1 83 ? 10.571 -4.102 -7.766 1.00 96.81 83 ALA A O 1
ATOM 596 N N . THR A 1 84 ? 10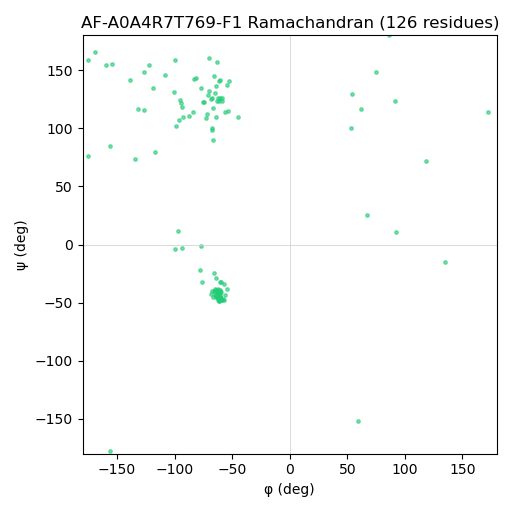.309 -4.316 -5.552 1.00 96.75 84 THR A N 1
ATOM 597 C CA . THR A 1 84 ? 10.135 -5.772 -5.574 1.00 96.75 84 THR A CA 1
ATOM 598 C C . THR A 1 84 ? 8.869 -6.170 -4.836 1.00 96.75 84 THR A C 1
ATOM 600 O O . THR A 1 84 ? 8.466 -5.539 -3.852 1.00 96.75 84 THR A O 1
ATOM 603 N N . ARG A 1 85 ? 8.248 -7.265 -5.290 1.00 97.62 85 ARG A N 1
ATOM 604 C CA . ARG A 1 85 ? 7.082 -7.852 -4.623 1.00 97.62 85 ARG A CA 1
ATOM 605 C C . ARG A 1 85 ? 7.379 -8.188 -3.162 1.00 97.62 85 ARG A C 1
ATOM 607 O O . ARG A 1 85 ? 6.564 -7.874 -2.301 1.00 97.62 85 ARG A O 1
ATOM 614 N N . ASP A 1 86 ? 8.543 -8.764 -2.883 1.00 98.00 86 ASP A N 1
ATOM 615 C CA . ASP A 1 86 ? 8.925 -9.191 -1.534 1.00 98.00 86 ASP A CA 1
ATOM 616 C C . ASP A 1 86 ? 9.008 -8.018 -0.558 1.00 98.00 86 ASP A C 1
ATOM 618 O O . ASP A 1 86 ? 8.512 -8.116 0.565 1.00 98.00 86 ASP A O 1
ATOM 622 N N . ASN A 1 87 ? 9.550 -6.876 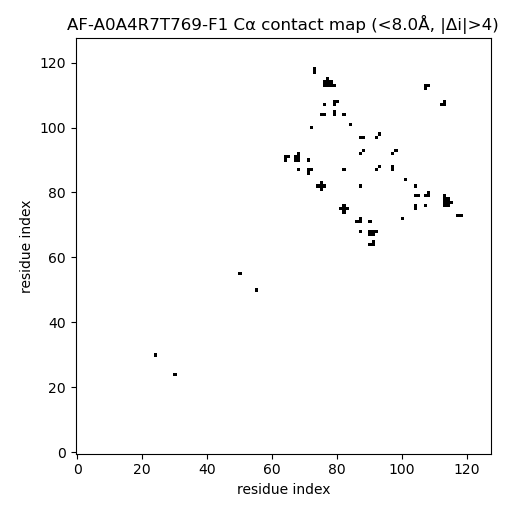-0.992 1.00 96.62 87 ASN A N 1
ATOM 623 C CA . ASN A 1 87 ? 9.602 -5.673 -0.162 1.00 96.62 87 ASN A CA 1
ATOM 624 C C . ASN A 1 87 ? 8.196 -5.144 0.155 1.00 96.62 87 ASN A C 1
ATOM 626 O O . ASN A 1 87 ? 7.926 -4.745 1.289 1.00 96.62 87 ASN A O 1
ATOM 630 N N . LEU A 1 88 ? 7.278 -5.188 -0.815 1.00 97.88 88 LEU A N 1
ATOM 631 C CA . LEU A 1 88 ? 5.891 -4.763 -0.616 1.00 97.88 88 LEU A CA 1
ATOM 632 C C . LEU A 1 88 ? 5.129 -5.707 0.324 1.00 97.88 88 LEU A C 1
ATOM 634 O O . LEU A 1 88 ? 4.417 -5.225 1.209 1.00 97.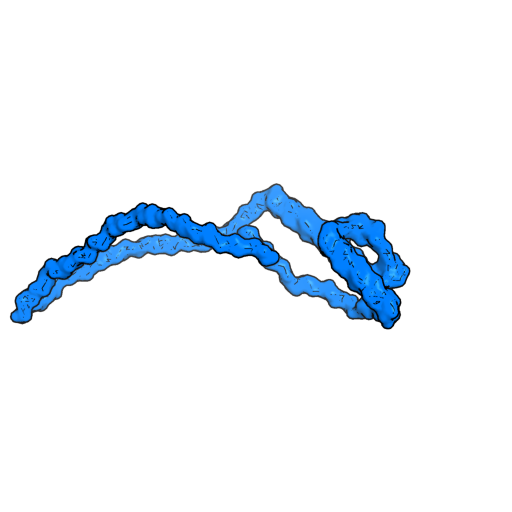88 88 LEU A O 1
ATOM 638 N N . VAL A 1 89 ? 5.309 -7.024 0.175 1.00 98.00 89 VAL A N 1
ATOM 639 C CA . VAL A 1 89 ? 4.713 -8.044 1.057 1.00 98.00 89 VAL A CA 1
ATOM 640 C C . VAL A 1 89 ? 5.253 -7.914 2.476 1.00 98.00 89 VAL A C 1
ATOM 642 O O . VAL A 1 89 ? 4.475 -7.893 3.429 1.00 98.00 89 VAL A O 1
ATOM 645 N N . LYS A 1 90 ? 6.571 -7.751 2.630 1.00 97.50 90 LYS A N 1
ATOM 646 C CA . LYS A 1 90 ? 7.217 -7.543 3.932 1.00 97.50 90 LYS A CA 1
ATOM 647 C C . LYS A 1 90 ? 6.708 -6.282 4.634 1.00 97.50 90 LYS A C 1
ATOM 649 O O . LYS A 1 90 ? 6.601 -6.270 5.856 1.00 97.50 90 LYS A O 1
ATOM 654 N N . ALA A 1 91 ? 6.352 -5.247 3.874 1.00 97.19 91 ALA A N 1
ATOM 655 C CA . ALA A 1 91 ? 5.729 -4.033 4.399 1.00 97.19 91 ALA A CA 1
ATOM 656 C C . ALA A 1 91 ? 4.232 -4.189 4.739 1.00 97.19 91 ALA A C 1
ATOM 658 O O . ALA A 1 91 ? 3.613 -3.234 5.203 1.00 97.19 91 ALA A O 1
ATOM 659 N N . GLY A 1 92 ? 3.639 -5.366 4.516 1.00 96.88 92 GLY A N 1
ATOM 660 C CA . GLY A 1 92 ? 2.241 -5.661 4.834 1.00 96.88 92 GLY A CA 1
ATOM 661 C C . GLY A 1 92 ? 1.254 -5.419 3.690 1.00 96.88 92 GLY A C 1
ATOM 662 O O . GLY A 1 92 ? 0.047 -5.452 3.925 1.00 96.88 92 GLY A O 1
ATOM 663 N N . ASN A 1 93 ? 1.720 -5.189 2.456 1.00 97.69 93 ASN A N 1
ATOM 664 C CA . ASN A 1 93 ? 0.828 -5.124 1.295 1.00 97.69 93 ASN A CA 1
ATOM 665 C C . ASN A 1 93 ? 0.413 -6.540 0.867 1.00 97.69 93 ASN A C 1
ATOM 667 O O . ASN A 1 93 ? 1.251 -7.429 0.726 1.00 97.69 93 ASN A O 1
ATOM 671 N N . GLY A 1 94 ? -0.876 -6.749 0.600 1.00 96.31 94 GLY A N 1
ATOM 672 C CA . GLY A 1 94 ? -1.403 -8.051 0.187 1.00 96.31 94 GLY A CA 1
ATOM 673 C C . GLY A 1 94 ? -2.705 -7.952 -0.603 1.00 96.31 94 GLY A C 1
ATOM 674 O O . GLY A 1 94 ? -3.199 -6.860 -0.884 1.00 96.31 94 GLY A O 1
ATOM 675 N N . GLY A 1 95 ? -3.258 -9.111 -0.969 1.00 96.38 95 GLY A N 1
ATOM 676 C CA . GLY A 1 95 ? -4.545 -9.223 -1.662 1.00 96.38 95 GLY A CA 1
ATOM 677 C C . GLY A 1 95 ? -4.601 -8.489 -3.007 1.00 96.38 95 GLY A C 1
ATOM 678 O O . GLY A 1 95 ? -3.584 -8.298 -3.675 1.00 96.38 95 GLY A O 1
ATOM 679 N N . ALA A 1 96 ? -5.807 -8.062 -3.391 1.00 97.69 96 ALA A N 1
ATOM 680 C CA . ALA A 1 96 ? -6.036 -7.301 -4.622 1.00 97.69 96 ALA A CA 1
ATOM 681 C C . ALA A 1 96 ? -5.245 -5.982 -4.655 1.00 97.69 96 ALA A C 1
ATOM 683 O O . ALA A 1 96 ? -4.769 -5.579 -5.709 1.00 97.69 96 ALA A O 1
ATOM 684 N N . TRP A 1 97 ? -5.035 -5.357 -3.491 1.00 95.62 97 TRP A N 1
ATOM 685 C CA . TRP A 1 97 ? -4.243 -4.134 -3.368 1.00 95.62 97 TRP A CA 1
ATOM 686 C C . TRP A 1 97 ? -2.800 -4.315 -3.861 1.00 95.62 97 TRP A C 1
ATOM 688 O O . TRP A 1 97 ? -2.322 -3.520 -4.669 1.00 95.62 97 TRP A O 1
ATOM 698 N N . LEU A 1 98 ? -2.118 -5.385 -3.435 1.00 97.94 98 LEU A N 1
ATOM 699 C CA . LEU A 1 98 ? -0.758 -5.681 -3.899 1.00 97.94 98 LEU A CA 1
ATOM 700 C C . LEU A 1 98 ? -0.708 -5.902 -5.416 1.00 97.94 98 LEU A C 1
ATOM 702 O O . LEU A 1 98 ? 0.233 -5.452 -6.062 1.00 97.94 98 LEU A O 1
ATOM 706 N N . ILE A 1 99 ? -1.708 -6.583 -5.981 1.00 98.06 99 ILE A N 1
ATOM 707 C CA . ILE A 1 99 ? -1.783 -6.830 -7.428 1.00 98.06 99 ILE A CA 1
ATOM 708 C C . ILE A 1 99 ? -1.885 -5.502 -8.185 1.00 98.06 99 ILE A C 1
ATOM 710 O O . ILE A 1 99 ? -1.112 -5.283 -9.114 1.00 98.06 99 ILE A O 1
ATOM 714 N N . SER A 1 100 ? -2.767 -4.596 -7.752 1.00 98.06 100 SER A N 1
ATOM 715 C CA . SER A 1 100 ? -2.908 -3.275 -8.372 1.00 98.06 100 SER A CA 1
ATOM 716 C C . SER A 1 100 ? -1.620 -2.454 -8.298 1.00 98.06 100 SER A C 1
ATOM 718 O O . SER A 1 100 ? -1.235 -1.839 -9.286 1.00 98.06 100 SER A O 1
ATOM 720 N N . ILE A 1 101 ? -0.917 -2.475 -7.159 1.00 97.75 101 ILE A N 1
ATOM 721 C CA . ILE A 1 101 ? 0.357 -1.758 -7.016 1.00 97.75 101 ILE A CA 1
ATOM 722 C C . ILE A 1 101 ? 1.453 -2.337 -7.908 1.00 97.75 101 ILE A C 1
ATOM 724 O O . ILE A 1 101 ? 2.217 -1.576 -8.493 1.00 97.75 101 ILE A O 1
ATOM 728 N N . LEU A 1 102 ? 1.539 -3.660 -8.040 1.00 98.25 102 LEU A N 1
ATOM 729 C CA . LEU A 1 102 ? 2.506 -4.272 -8.951 1.00 98.25 102 LEU A CA 1
ATOM 730 C C . LEU A 1 102 ? 2.211 -3.919 -10.412 1.00 98.25 102 LEU A C 1
ATOM 732 O O . LEU A 1 102 ? 3.148 -3.655 -11.157 1.00 98.25 102 LEU A O 1
ATOM 736 N N . GLY A 1 103 ? 0.932 -3.864 -10.796 1.00 98.06 103 GLY A N 1
ATOM 737 C CA . GLY A 1 103 ? 0.526 -3.397 -12.122 1.00 98.06 103 GLY A CA 1
ATOM 738 C C . GLY A 1 103 ? 0.908 -1.937 -12.375 1.00 98.06 103 GLY A C 1
ATOM 739 O O . GLY A 1 103 ? 1.433 -1.620 -13.435 1.00 98.06 103 GLY A O 1
ATOM 740 N N . GLU A 1 104 ? 0.716 -1.059 -11.388 1.00 97.38 104 GLU A N 1
ATOM 741 C CA . GLU A 1 104 ? 1.153 0.339 -11.476 1.00 97.38 104 GLU A CA 1
ATOM 742 C C . GLU A 1 104 ? 2.680 0.447 -11.607 1.00 97.38 104 GLU A C 1
ATOM 744 O O . GLU A 1 104 ? 3.175 1.174 -12.460 1.00 97.38 104 GLU A O 1
ATOM 749 N N . ILE A 1 105 ? 3.446 -0.299 -10.805 1.00 97.94 105 ILE A N 1
ATOM 750 C CA . ILE A 1 105 ? 4.915 -0.308 -10.886 1.00 97.94 105 ILE A CA 1
ATOM 751 C C . ILE A 1 105 ? 5.381 -0.753 -12.276 1.00 97.94 105 ILE A C 1
ATOM 753 O O . ILE A 1 105 ? 6.240 -0.094 -12.858 1.00 97.94 105 ILE A O 1
ATOM 757 N N . ASP A 1 106 ? 4.816 -1.837 -12.809 1.00 98.00 106 ASP A N 1
ATOM 758 C CA . ASP A 1 106 ? 5.132 -2.339 -14.151 1.00 98.00 106 ASP A CA 1
ATOM 759 C C . ASP A 1 106 ? 4.804 -1.297 -15.230 1.00 98.00 106 ASP A C 1
ATOM 761 O O . ASP A 1 106 ? 5.640 -0.983 -16.079 1.00 98.00 106 ASP A O 1
ATOM 765 N N . PHE A 1 107 ? 3.631 -0.667 -15.138 1.00 97.56 107 PHE A N 1
ATOM 766 C CA . PHE A 1 107 ? 3.239 0.421 -16.030 1.00 97.56 107 PHE A CA 1
ATOM 767 C C . PHE A 1 107 ? 4.243 1.584 -15.993 1.00 97.56 107 PHE A C 1
ATOM 769 O O . PHE A 1 107 ? 4.689 2.047 -17.044 1.00 97.56 107 PHE A O 1
ATOM 776 N N . GLN A 1 108 ? 4.650 2.037 -14.807 1.00 97.19 108 GLN A N 1
ATOM 777 C CA . GLN A 1 108 ? 5.624 3.122 -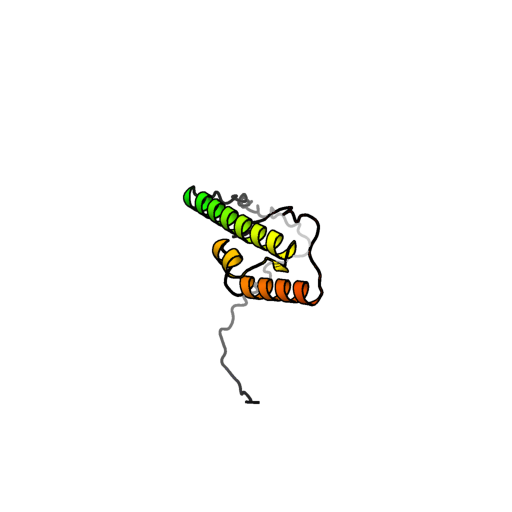14.662 1.00 97.19 108 GLN A CA 1
ATOM 778 C C . GLN A 1 108 ? 6.995 2.722 -15.236 1.00 97.19 108 GLN A C 1
ATOM 780 O O . GLN A 1 108 ? 7.602 3.495 -15.978 1.00 97.19 108 GLN A O 1
ATOM 785 N N . GLN A 1 109 ? 7.462 1.495 -14.971 1.00 96.12 109 GLN A N 1
ATOM 786 C CA . GLN A 1 109 ? 8.717 0.980 -15.531 1.00 96.12 109 GLN A CA 1
ATOM 787 C C . GLN A 1 109 ? 8.698 0.958 -17.064 1.00 96.12 109 GLN A C 1
ATOM 789 O O . GLN A 1 109 ? 9.640 1.454 -17.687 1.00 96.12 109 GLN A O 1
ATOM 794 N N . ASN A 1 110 ? 7.622 0.437 -17.660 1.00 97.75 110 ASN A N 1
ATOM 795 C CA . ASN A 1 110 ? 7.469 0.311 -19.111 1.00 97.75 110 ASN A CA 1
ATOM 796 C C . ASN A 1 110 ? 7.423 1.669 -19.824 1.00 97.75 110 ASN A C 1
ATOM 798 O O . ASN A 1 110 ? 7.865 1.780 -20.966 1.00 97.75 110 ASN A O 1
ATOM 802 N N . ASN A 1 111 ? 6.948 2.713 -19.143 1.00 97.50 111 ASN A N 1
ATOM 803 C CA . ASN A 1 111 ? 6.914 4.076 -19.675 1.00 97.50 111 ASN A CA 1
ATOM 804 C C . ASN A 1 111 ? 8.142 4.921 -19.286 1.00 97.50 111 ASN A C 1
ATOM 806 O O . ASN A 1 111 ? 8.269 6.064 -19.723 1.00 97.50 111 ASN A O 1
ATOM 810 N N . GLY A 1 112 ? 9.062 4.386 -18.474 1.00 96.31 112 GLY A N 1
ATOM 811 C CA . GLY A 1 112 ? 10.209 5.140 -17.957 1.00 96.31 112 GLY A CA 1
ATOM 812 C C . GLY A 1 112 ? 9.815 6.261 -16.989 1.00 96.31 112 GLY A C 1
ATOM 813 O O . GLY A 1 112 ? 10.535 7.251 -16.865 1.00 96.31 112 GLY A O 1
ATOM 814 N N . TRP A 1 113 ? 8.666 6.124 -16.334 1.00 96.75 113 TRP A N 1
ATOM 815 C CA . TRP A 1 113 ? 8.091 7.111 -15.429 1.00 96.75 113 TRP A CA 1
ATOM 816 C C . TRP A 1 113 ? 8.373 6.765 -13.965 1.00 96.75 113 TRP A C 1
ATOM 818 O O . TRP A 1 113 ? 8.680 5.626 -13.610 1.00 96.75 113 TRP A O 1
ATOM 828 N N . TYR A 1 114 ? 8.283 7.779 -13.109 1.00 94.56 114 TYR A N 1
ATOM 829 C CA . TYR A 1 114 ? 8.383 7.653 -11.660 1.00 94.56 114 TYR A CA 1
ATOM 830 C C . TYR A 1 114 ? 7.626 8.803 -10.993 1.00 94.56 114 TYR A C 1
ATOM 832 O O . TYR A 1 114 ? 7.436 9.871 -11.582 1.00 94.56 114 TYR A O 1
ATOM 840 N N . GLN A 1 115 ? 7.190 8.594 -9.754 1.00 92.62 115 GLN A N 1
ATOM 841 C CA . GLN A 1 115 ? 6.518 9.634 -8.983 1.00 92.62 115 GLN A CA 1
ATOM 842 C C . GLN A 1 115 ? 7.523 10.570 -8.310 1.00 92.62 115 GLN A C 1
ATOM 844 O O . GLN A 1 115 ? 8.555 10.146 -7.790 1.00 92.62 115 GLN A O 1
ATOM 849 N N . THR A 1 116 ? 7.182 11.856 -8.270 1.00 92.81 116 THR A N 1
ATOM 850 C CA . THR A 1 116 ? 7.901 12.880 -7.507 1.00 92.81 116 THR A CA 1
ATOM 851 C C . THR A 1 116 ? 6.962 13.567 -6.515 1.00 92.81 116 THR A C 1
ATOM 853 O O . THR A 1 116 ? 5.750 13.600 -6.719 1.00 92.81 116 THR A O 1
ATOM 856 N N . GLY A 1 117 ? 7.529 14.114 -5.438 1.00 86.44 117 GLY A N 1
ATOM 857 C CA . GLY A 1 117 ? 6.782 14.693 -4.319 1.00 86.44 117 GLY A CA 1
ATOM 858 C C . GLY A 1 117 ? 6.364 13.678 -3.251 1.00 86.44 117 GLY A C 1
ATOM 859 O O . GLY A 1 117 ? 6.685 12.491 -3.333 1.00 86.44 117 GLY A O 1
ATOM 860 N N . ASP A 1 118 ? 5.684 14.178 -2.220 1.00 80.50 118 ASP A N 1
ATOM 861 C CA . ASP A 1 118 ? 5.209 13.397 -1.079 1.00 80.50 118 ASP A CA 1
ATOM 862 C C . ASP A 1 118 ? 3.682 13.461 -0.990 1.00 80.50 118 ASP A C 1
ATOM 864 O O . ASP A 1 118 ? 3.079 14.529 -1.096 1.00 80.50 118 ASP A O 1
ATOM 868 N N . VAL A 1 119 ? 3.053 12.305 -0.776 1.00 80.31 119 VAL A N 1
ATOM 869 C CA . VAL A 1 119 ? 1.612 12.211 -0.518 1.00 80.31 119 VAL A CA 1
ATOM 870 C C . VAL A 1 119 ? 1.392 12.186 0.985 1.00 80.31 119 VAL A C 1
ATOM 872 O O . VAL A 1 119 ? 1.875 11.287 1.676 1.00 80.31 119 VAL A O 1
ATOM 875 N N . THR A 1 120 ? 0.625 13.149 1.487 1.00 79.62 120 THR A N 1
ATOM 876 C CA . THR A 1 120 ? 0.215 13.213 2.890 1.00 79.62 120 THR A CA 1
ATOM 877 C C . THR A 1 120 ? -1.266 12.885 3.028 1.00 79.62 120 THR A C 1
ATOM 879 O O . THR A 1 120 ? -2.087 13.180 2.160 1.00 79.62 120 THR A O 1
ATOM 882 N N . ILE A 1 121 ? -1.621 12.232 4.133 1.00 74.81 121 ILE A N 1
ATOM 883 C CA . ILE A 1 121 ? -3.018 11.973 4.479 1.00 74.81 121 ILE A CA 1
ATOM 884 C C . ILE A 1 121 ? -3.513 13.185 5.261 1.00 74.81 121 ILE A C 1
ATOM 886 O O . ILE A 1 121 ? -3.072 13.405 6.386 1.00 74.81 121 ILE A O 1
ATOM 890 N N . GLY A 1 122 ? -4.412 13.966 4.661 1.00 78.50 122 GLY A N 1
ATOM 891 C CA . GLY A 1 122 ? -4.972 15.160 5.303 1.00 78.50 122 GLY A CA 1
ATOM 892 C C . GLY A 1 122 ? -5.867 14.835 6.502 1.00 78.50 122 GLY A C 1
ATOM 893 O O . GLY A 1 122 ? -5.794 15.503 7.528 1.00 78.50 122 GLY A O 1
ATOM 894 N N . SER A 1 123 ? -6.688 13.786 6.401 1.00 71.50 123 SER A N 1
ATOM 895 C CA . SER A 1 123 ? -7.477 13.260 7.518 1.00 71.50 123 SER A CA 1
ATOM 896 C C . SER A 1 123 ? -7.916 11.816 7.256 1.00 71.50 123 SER A C 1
ATOM 898 O O . SER A 1 123 ? -8.040 11.375 6.114 1.00 71.50 123 SER A O 1
ATOM 900 N N . THR A 1 124 ? -8.152 11.065 8.331 1.00 68.12 124 THR A N 1
ATOM 901 C CA . THR A 1 124 ? -8.794 9.742 8.292 1.00 68.12 124 THR A CA 1
ATOM 902 C C . THR A 1 124 ? -9.969 9.756 9.250 1.00 68.12 124 THR A C 1
ATOM 904 O O . THR A 1 124 ? -9.761 9.882 10.457 1.00 68.12 124 THR A O 1
ATOM 907 N N . VAL A 1 125 ? -11.180 9.611 8.716 1.00 71.75 125 VAL A N 1
ATOM 908 C CA . VAL A 1 125 ? -12.393 9.390 9.508 1.00 71.75 125 VAL A CA 1
ATOM 909 C C . VAL A 1 125 ? -12.637 7.888 9.571 1.00 71.75 125 VAL A C 1
ATOM 911 O O . VAL A 1 125 ? -12.691 7.224 8.538 1.00 71.75 125 VAL A O 1
ATOM 914 N N . ILE A 1 126 ? -12.746 7.353 10.783 1.00 66.56 126 ILE A N 1
ATOM 915 C CA . ILE A 1 126 ? -13.138 5.964 11.016 1.00 66.56 126 ILE A CA 1
ATOM 916 C C . ILE A 1 126 ? -14.629 5.997 11.353 1.00 66.56 126 ILE A C 1
ATOM 918 O O . ILE A 1 126 ? -14.989 6.374 12.463 1.00 66.56 126 ILE A O 1
ATOM 922 N N . ASN A 1 127 ? -15.475 5.655 10.380 1.00 54.34 127 ASN A N 1
ATOM 923 C CA . ASN A 1 127 ? -16.891 5.375 10.611 1.00 54.34 127 ASN A CA 1
ATOM 924 C C . ASN A 1 127 ? -17.014 3.856 10.749 1.00 54.34 127 ASN A C 1
ATOM 926 O O . ASN A 1 127 ? -16.819 3.146 9.760 1.00 54.34 127 ASN A O 1
ATOM 930 N N . LEU A 1 128 ? -17.240 3.379 11.972 1.00 51.31 128 LEU A N 1
ATOM 931 C CA . LEU A 1 128 ? -17.518 1.975 12.279 1.00 51.31 128 LEU A CA 1
ATOM 932 C C . LEU A 1 128 ? -18.996 1.822 12.624 1.00 51.31 128 LEU A C 1
ATOM 934 O O . LEU A 1 128 ? -19.512 2.720 13.327 1.00 51.31 128 LEU A O 1
#

Secondary structure (DSSP, 8-state):
-----------------------PPPTT----PPPP----PPPPP--PPPPPHHHHHHHHHHHHHHHHHHHHHHHHHHSGGG--HHHHHHTT--HHHHHHHHHHHHHHHHHT----S-----------

Sequence (128 aa):
MTRRPLLAAAALSALLTLTACTGSPKAGEPNTTPPPSTPTTPSPTPSTPSWTPEEQAAITAAKSRYTTARAAVSVALRDPRKATRDNLVKAGNGGAWLISILGEIDFQQNNGWYQTGDVTIGSTVINL

Foldseek 3Di:
DDDDDDDDDDDDDDDDDPPPDDDDDDPDDDDPDDDDDDPDDPDDDDDDDDDDPVRVVVVVVVVQLVVQLVVLLLVCQQPLVPRDLVSNVVSPDDDPRSVVSVVVSVVCVVVVHGDDDDDDDPDDDDDD

Solvent-accessible surface area (backbone atoms only — not comparable to full-atom values): 8715 Å² total; per-residue (Å²): 140,83,82,86,87,85,91,88,81,89,86,84,82,86,84,86,77,81,78,72,87,84,76,82,76,69,93,87,69,84,85,82,75,77,79,81,83,76,81,82,73,80,76,81,74,87,73,77,86,76,73,51,73,67,54,49,51,50,52,52,52,50,52,54,48,50,53,45,24,52,51,46,50,54,53,25,40,49,40,29,88,78,47,49,70,67,61,38,43,75,33,66,40,51,73,71,61,40,52,54,51,52,52,51,34,51,52,30,47,77,70,74,45,63,56,80,88,84,91,78,83,91,79,85,86,86,88,128

pLDDT: mean 76.96, std 21.21, range [38.09, 98.25]

Organism: NCBI:txid2512212